Protein AF-A0A950PPD4-F1 (afdb_monomer_lite)

Structure (mmCIF, N/CA/C/O backbone):
data_AF-A0A950PPD4-F1
#
_entry.id   AF-A0A950PPD4-F1
#
loop_
_atom_site.group_PDB
_atom_site.id
_atom_site.type_symbol
_atom_site.label_atom_id
_atom_site.label_alt_id
_atom_site.label_comp_id
_atom_site.label_asym_id
_atom_site.label_entity_id
_atom_site.label_seq_id
_atom_site.pdbx_PDB_ins_code
_atom_site.Cartn_x
_atom_site.Cartn_y
_atom_site.Cartn_z
_atom_site.occupancy
_atom_site.B_iso_or_equiv
_atom_site.auth_seq_id
_atom_site.auth_comp_id
_atom_site.auth_asym_id
_atom_site.auth_atom_id
_atom_site.pdbx_PDB_model_num
ATOM 1 N N . MET A 1 1 ? 15.126 -9.134 2.970 1.00 62.03 1 MET A N 1
ATOM 2 C CA . MET A 1 1 ? 14.893 -7.856 2.268 1.00 62.03 1 MET A CA 1
ATOM 3 C C . MET A 1 1 ? 15.216 -6.744 3.243 1.00 62.03 1 MET A C 1
ATOM 5 O O . MET A 1 1 ? 14.765 -6.830 4.378 1.00 62.03 1 MET A O 1
ATOM 9 N N . GLN A 1 2 ? 16.037 -5.777 2.848 1.00 77.81 2 GLN A N 1
ATOM 10 C CA . GLN A 1 2 ? 16.350 -4.619 3.680 1.00 77.81 2 GLN A CA 1
ATOM 11 C C . GLN A 1 2 ? 15.667 -3.408 3.057 1.00 77.81 2 GLN A C 1
ATOM 13 O O . GLN A 1 2 ? 15.888 -3.123 1.884 1.00 77.81 2 GLN A O 1
ATOM 18 N N . LEU A 1 3 ? 14.801 -2.752 3.825 1.00 84.94 3 LEU A N 1
ATOM 19 C CA . LEU A 1 3 ? 14.181 -1.501 3.405 1.00 84.94 3 LEU A CA 1
ATOM 20 C C . LEU A 1 3 ? 15.225 -0.387 3.417 1.00 84.94 3 LEU A C 1
ATOM 22 O O . LEU A 1 3 ? 16.148 -0.399 4.241 1.00 84.94 3 LEU A O 1
ATOM 26 N N . ARG A 1 4 ? 15.068 0.583 2.515 1.00 90.25 4 ARG A N 1
ATOM 27 C CA . ARG A 1 4 ? 15.844 1.821 2.586 1.00 90.25 4 ARG A CA 1
ATOM 28 C C . ARG A 1 4 ? 15.473 2.577 3.872 1.00 90.25 4 ARG A C 1
ATOM 30 O O . ARG A 1 4 ? 14.385 2.404 4.422 1.00 90.25 4 ARG A O 1
ATOM 37 N N . GLY A 1 5 ? 16.412 3.359 4.407 1.00 90.69 5 GLY A N 1
ATOM 38 C CA . GLY A 1 5 ? 16.250 3.995 5.723 1.00 90.69 5 GLY A CA 1
ATOM 39 C C . GLY A 1 5 ? 15.066 4.965 5.796 1.00 90.69 5 GLY A C 1
ATOM 40 O O . GLY A 1 5 ? 14.373 5.010 6.807 1.00 90.69 5 GLY A O 1
ATOM 41 N N . ASP A 1 6 ? 14.804 5.678 4.703 1.00 92.56 6 ASP A N 1
ATOM 42 C CA . ASP A 1 6 ? 13.619 6.514 4.487 1.00 92.56 6 ASP A CA 1
ATOM 43 C C . ASP A 1 6 ? 12.322 5.693 4.563 1.00 92.56 6 ASP A C 1
ATOM 45 O O . ASP A 1 6 ? 11.444 6.007 5.364 1.00 92.56 6 ASP A O 1
ATOM 49 N N . GLN A 1 7 ? 12.245 4.573 3.836 1.00 92.75 7 GLN A N 1
ATOM 50 C CA . GLN A 1 7 ? 11.078 3.683 3.841 1.00 92.75 7 GLN A CA 1
ATOM 51 C C . GLN A 1 7 ? 10.778 3.135 5.242 1.00 92.75 7 GLN A C 1
ATOM 53 O O . GLN A 1 7 ? 9.617 3.022 5.632 1.00 92.75 7 GLN A O 1
ATOM 58 N N . GLN A 1 8 ? 11.813 2.799 6.018 1.00 93.62 8 GLN A N 1
ATOM 59 C CA . GLN A 1 8 ? 11.636 2.325 7.391 1.00 93.62 8 GLN A CA 1
ATOM 60 C C . GLN A 1 8 ? 11.035 3.412 8.292 1.00 93.62 8 GLN A C 1
ATOM 62 O O . GLN A 1 8 ? 10.120 3.125 9.064 1.00 93.62 8 GLN A O 1
ATOM 67 N N . ILE A 1 9 ? 11.524 4.652 8.186 1.00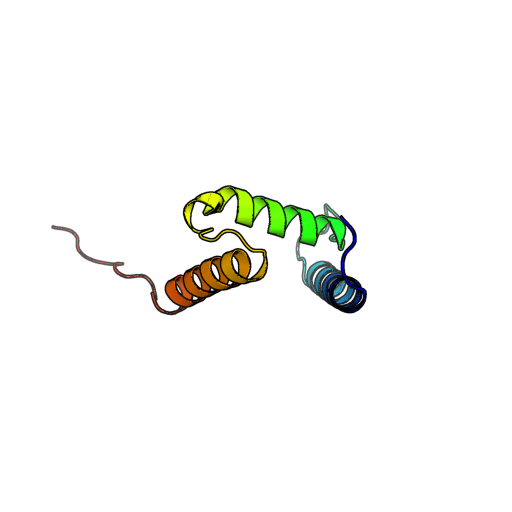 94.75 9 ILE A N 1
ATOM 68 C CA . ILE A 1 9 ? 11.021 5.787 8.972 1.00 94.75 9 ILE A CA 1
ATOM 69 C C . ILE A 1 9 ? 9.557 6.073 8.621 1.00 94.75 9 ILE A C 1
ATOM 71 O O . ILE A 1 9 ? 8.732 6.221 9.522 1.00 94.75 9 ILE A O 1
ATOM 75 N N . GLU A 1 10 ? 9.215 6.108 7.335 1.00 95.88 10 GLU A N 1
ATOM 76 C CA . GLU A 1 10 ? 7.845 6.374 6.885 1.00 95.88 10 GLU A CA 1
ATOM 77 C C . GLU A 1 10 ? 6.868 5.280 7.329 1.00 95.88 10 GLU A C 1
ATOM 79 O O . GLU A 1 10 ? 5.783 5.577 7.834 1.00 95.88 10 GLU A O 1
ATOM 84 N N . LEU A 1 11 ? 7.265 4.008 7.233 1.00 95.31 11 LEU A N 1
ATOM 85 C CA . LEU A 1 11 ? 6.439 2.897 7.708 1.00 95.31 11 LEU A CA 1
ATOM 86 C C . LEU A 1 11 ? 6.255 2.910 9.228 1.00 95.31 11 LEU A C 1
ATOM 88 O O . LEU A 1 11 ? 5.175 2.563 9.714 1.00 95.31 11 LEU A O 1
ATOM 92 N N . ASP A 1 12 ? 7.274 3.316 9.986 1.00 95.81 12 ASP A N 1
ATOM 93 C CA . ASP A 1 12 ? 7.169 3.473 11.437 1.00 95.81 12 ASP A CA 1
ATOM 94 C C . ASP A 1 12 ? 6.172 4.581 11.811 1.00 95.81 12 ASP A C 1
ATOM 96 O O . ASP A 1 12 ? 5.401 4.416 12.765 1.00 95.81 12 ASP A O 1
ATOM 100 N N . VAL A 1 13 ? 6.160 5.694 11.068 1.00 97.38 13 VAL A N 1
ATOM 101 C CA . VAL A 1 13 ? 5.180 6.780 11.235 1.00 97.38 13 VAL A CA 1
ATOM 102 C C . VAL A 1 13 ? 3.774 6.275 10.921 1.00 97.38 13 VAL A C 1
ATOM 104 O O . VAL A 1 13 ? 2.900 6.344 11.788 1.00 97.38 13 VAL A O 1
ATOM 107 N N . LEU A 1 14 ? 3.576 5.655 9.755 1.00 97.31 14 LEU A N 1
ATOM 108 C CA . LEU A 1 14 ? 2.284 5.107 9.341 1.00 97.31 14 LEU A CA 1
ATOM 109 C C . LEU A 1 14 ? 1.744 4.079 10.348 1.00 97.31 14 LEU A C 1
ATOM 111 O O . LEU A 1 14 ? 0.573 4.109 10.728 1.00 97.31 14 LEU A O 1
ATOM 115 N N . ALA A 1 15 ? 2.599 3.182 10.843 1.00 96.81 15 ALA A N 1
ATOM 116 C CA . ALA A 1 15 ? 2.201 2.197 11.841 1.00 96.81 15 ALA A CA 1
ATOM 117 C C . ALA A 1 15 ? 1.727 2.854 13.147 1.00 96.81 15 ALA A C 1
ATOM 119 O O . ALA A 1 15 ? 0.770 2.372 13.757 1.00 96.81 15 ALA A O 1
ATOM 120 N N . ARG A 1 16 ? 2.370 3.947 13.587 1.00 96.75 16 ARG A N 1
ATOM 121 C CA . ARG A 1 16 ? 1.960 4.700 14.786 1.00 96.75 16 ARG A CA 1
ATOM 122 C C . ARG A 1 16 ? 0.624 5.402 14.583 1.00 96.75 16 ARG A C 1
ATOM 124 O O . ARG A 1 16 ? -0.208 5.355 15.486 1.00 96.75 16 ARG A O 1
ATOM 131 N N . GLU A 1 17 ? 0.414 6.006 13.420 1.00 97.06 17 GLU A N 1
ATOM 132 C CA . GLU A 1 17 ? -0.848 6.659 13.071 1.00 97.06 17 GLU A CA 1
ATOM 133 C C . GLU A 1 17 ? -2.002 5.654 13.068 1.00 97.06 17 GLU A C 1
ATOM 135 O O . GLU A 1 17 ? -2.985 5.844 13.782 1.00 97.06 17 GLU A O 1
ATOM 140 N N . LEU A 1 18 ? -1.843 4.520 12.381 1.00 96.38 18 LEU A N 1
ATOM 141 C CA . LEU A 1 18 ? -2.834 3.438 12.369 1.00 96.38 18 LEU A CA 1
ATOM 142 C C . LEU A 1 18 ? -3.084 2.863 13.772 1.00 96.38 18 LEU A C 1
ATOM 144 O O . LEU A 1 18 ? -4.222 2.612 14.170 1.00 96.38 18 LEU A O 1
ATOM 148 N N . GLN A 1 19 ? -2.024 2.675 14.560 1.00 96.31 19 GLN A N 1
ATOM 149 C CA . GLN A 1 19 ? -2.126 2.210 15.943 1.00 96.31 19 GLN A CA 1
ATOM 150 C C . GLN A 1 19 ? -2.906 3.187 16.840 1.00 96.31 19 GLN A C 1
ATOM 152 O O . GLN A 1 19 ? -3.539 2.736 17.802 1.00 96.31 19 GLN A O 1
ATOM 157 N N . ALA A 1 20 ? -2.840 4.492 16.562 1.00 95.56 20 ALA A N 1
ATOM 158 C CA . ALA A 1 20 ? -3.537 5.535 17.310 1.00 95.56 20 ALA A CA 1
ATOM 159 C C . ALA A 1 20 ? -5.004 5.690 16.877 1.00 95.56 20 ALA A C 1
ATOM 161 O O . ALA A 1 20 ? -5.862 5.925 17.727 1.00 95.56 20 ALA A O 1
ATOM 162 N N . THR A 1 21 ? -5.298 5.525 15.584 1.00 95.19 21 THR A N 1
ATOM 163 C CA . THR A 1 21 ? -6.650 5.668 15.018 1.00 95.19 21 THR A CA 1
ATOM 164 C C . THR A 1 21 ? -7.507 4.408 15.145 1.00 95.19 21 THR A C 1
ATOM 166 O O . THR A 1 21 ? -8.732 4.494 15.039 1.00 95.19 21 THR A O 1
ATOM 169 N N . ARG A 1 22 ? -6.910 3.233 15.406 1.00 93.31 22 ARG A N 1
ATOM 170 C CA . ARG A 1 22 ? -7.668 1.980 15.551 1.00 93.31 22 ARG A CA 1
ATOM 171 C C . ARG A 1 22 ? -8.711 2.070 16.672 1.00 93.31 22 ARG A C 1
ATOM 173 O O . ARG A 1 22 ? -8.416 2.394 17.824 1.00 93.31 22 ARG A O 1
ATOM 180 N N . THR A 1 23 ? -9.937 1.687 16.343 1.00 91.19 23 THR A N 1
ATOM 181 C CA . THR A 1 23 ? -11.061 1.621 17.287 1.00 91.19 23 THR A CA 1
ATOM 182 C C . THR A 1 23 ? -11.047 0.320 18.092 1.00 91.19 23 THR A C 1
ATOM 184 O O . THR A 1 23 ? -11.341 0.313 19.286 1.00 91.19 23 THR A O 1
ATOM 187 N N . CYS A 1 24 ? -10.633 -0.782 17.462 1.00 88.94 24 CYS A N 1
ATOM 188 C CA . CYS A 1 24 ? -10.492 -2.090 18.089 1.00 88.94 24 CYS A CA 1
ATOM 189 C C . CYS A 1 24 ? -9.055 -2.302 18.586 1.00 88.94 24 CYS A C 1
ATOM 191 O O . CYS A 1 24 ? -8.098 -2.210 17.815 1.00 88.94 24 CYS A O 1
ATOM 193 N N . LYS A 1 25 ? -8.887 -2.601 19.882 1.00 88.88 25 LYS A N 1
ATOM 194 C CA . LYS A 1 25 ? -7.561 -2.664 20.524 1.00 88.88 25 LYS A CA 1
ATOM 195 C C . LYS A 1 25 ? -6.955 -4.069 20.649 1.00 88.88 25 LYS A C 1
ATOM 197 O O . LYS A 1 25 ? -5.961 -4.218 21.357 1.00 88.88 25 LYS A O 1
ATOM 202 N N . VAL A 1 26 ? -7.488 -5.054 19.926 1.00 90.94 26 VAL A N 1
ATOM 203 C CA . VAL A 1 26 ? -7.134 -6.481 20.066 1.00 90.94 26 VAL A CA 1
ATOM 204 C C . VAL A 1 26 ? -5.695 -6.798 19.638 1.00 90.94 26 VAL A C 1
ATOM 206 O O . VAL A 1 26 ? -4.985 -7.461 20.385 1.00 90.94 26 VAL A O 1
ATOM 209 N N . GLU A 1 27 ? -5.223 -6.283 18.498 1.00 89.50 27 GLU A N 1
ATOM 210 C CA . GLU A 1 27 ? -3.855 -6.533 18.007 1.00 89.50 27 GLU A CA 1
ATOM 211 C C . GLU A 1 27 ? -3.091 -5.227 17.783 1.00 89.50 27 GLU A C 1
ATOM 213 O O . GLU A 1 27 ? -3.638 -4.250 17.263 1.00 89.50 27 GLU A O 1
ATOM 218 N N . ARG A 1 28 ? -1.817 -5.199 18.187 1.00 92.62 28 ARG A N 1
ATOM 219 C CA . ARG A 1 28 ? -0.932 -4.056 17.953 1.00 92.62 28 ARG A CA 1
ATOM 220 C C . ARG A 1 28 ? -0.575 -3.954 16.470 1.00 92.62 28 ARG A C 1
ATOM 222 O O . ARG A 1 28 ? -0.026 -4.887 15.898 1.00 92.62 28 ARG A O 1
ATOM 229 N N . ILE A 1 29 ? -0.763 -2.769 15.904 1.00 95.31 29 ILE A N 1
ATOM 230 C CA . ILE A 1 29 ? -0.281 -2.415 14.574 1.00 95.31 29 ILE A CA 1
ATOM 231 C C . ILE A 1 29 ? 1.184 -1.978 14.689 1.00 95.31 29 ILE A C 1
ATOM 233 O O . ILE A 1 29 ? 1.570 -1.190 15.556 1.00 95.31 29 ILE A O 1
ATOM 237 N N . THR A 1 30 ? 2.021 -2.562 13.840 1.00 95.38 30 THR A N 1
ATOM 238 C CA . THR A 1 30 ? 3.472 -2.344 13.772 1.00 95.38 30 THR A CA 1
ATOM 239 C C . THR A 1 30 ? 3.897 -2.214 12.317 1.00 95.38 30 THR A C 1
ATOM 241 O O . THR A 1 30 ? 3.146 -2.598 11.420 1.00 95.38 30 THR A O 1
ATOM 244 N N . THR A 1 31 ? 5.128 -1.775 12.079 1.00 95.25 31 THR A N 1
ATOM 245 C CA . THR A 1 31 ? 5.755 -1.747 10.750 1.00 95.25 31 THR A CA 1
ATOM 246 C C . THR A 1 31 ? 5.647 -3.102 10.048 1.00 95.25 31 THR A C 1
ATOM 248 O O . THR A 1 31 ? 5.209 -3.179 8.906 1.00 95.25 31 THR A O 1
ATOM 251 N N . ASN A 1 32 ? 5.890 -4.204 10.768 1.00 94.50 32 ASN A N 1
ATOM 252 C CA . ASN A 1 32 ? 5.723 -5.562 10.233 1.00 94.50 32 ASN A CA 1
ATOM 253 C C . ASN A 1 32 ? 4.278 -5.886 9.837 1.00 94.50 32 ASN A C 1
ATOM 255 O O . ASN A 1 32 ? 4.042 -6.701 8.952 1.00 94.50 32 ASN A O 1
ATOM 259 N N . THR A 1 33 ? 3.292 -5.290 10.502 1.00 95.62 33 THR A N 1
ATOM 260 C CA . THR A 1 33 ? 1.882 -5.463 10.131 1.00 95.62 33 THR A CA 1
ATOM 261 C C . THR A 1 33 ? 1.581 -4.735 8.828 1.00 95.62 33 THR A C 1
ATOM 263 O O . THR A 1 33 ? 0.988 -5.331 7.937 1.00 95.62 33 THR A O 1
ATOM 266 N N . VAL A 1 34 ? 2.071 -3.502 8.676 1.00 95.62 34 VAL A N 1
ATOM 267 C CA . VAL A 1 34 ? 1.924 -2.719 7.439 1.00 95.62 34 VAL A CA 1
ATOM 268 C C . VAL A 1 34 ? 2.615 -3.414 6.261 1.00 95.62 34 VAL A C 1
ATOM 270 O O . VAL A 1 34 ? 2.008 -3.571 5.206 1.00 95.62 34 VAL A O 1
ATOM 273 N N . ILE A 1 35 ? 3.839 -3.915 6.459 1.0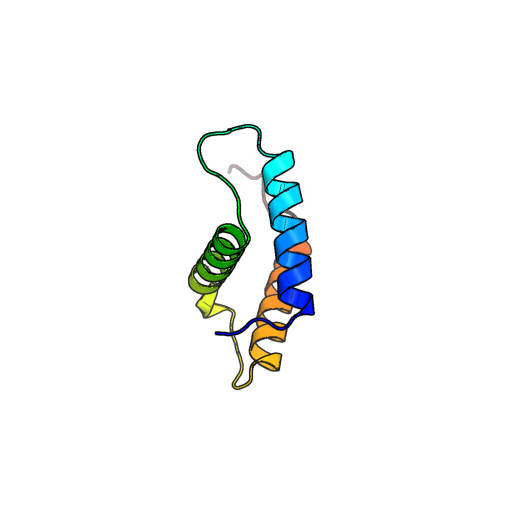0 94.94 35 ILE A N 1
ATOM 274 C CA . ILE A 1 35 ? 4.580 -4.664 5.433 1.00 94.94 35 ILE A CA 1
ATOM 275 C C . ILE A 1 35 ? 3.813 -5.923 5.012 1.00 94.94 35 ILE A C 1
ATOM 277 O O . ILE A 1 35 ? 3.660 -6.163 3.818 1.00 94.94 35 ILE A O 1
ATOM 281 N N . ARG A 1 36 ? 3.291 -6.713 5.965 1.00 95.38 36 ARG A N 1
ATOM 282 C CA . ARG A 1 36 ? 2.487 -7.909 5.651 1.00 95.38 36 ARG A CA 1
ATOM 283 C C . ARG A 1 36 ? 1.255 -7.559 4.816 1.00 95.38 36 ARG A C 1
ATOM 285 O O . ARG A 1 36 ? 1.014 -8.210 3.809 1.00 95.38 36 ARG A O 1
ATOM 292 N N . VAL A 1 37 ? 0.528 -6.500 5.182 1.00 96.19 37 VAL A N 1
ATOM 293 C CA . VAL A 1 37 ? -0.636 -6.032 4.412 1.00 96.19 37 VAL A CA 1
ATOM 294 C C . VAL A 1 37 ? -0.235 -5.620 2.994 1.00 96.19 37 VAL A C 1
ATOM 296 O O . VAL A 1 37 ? -0.890 -6.037 2.042 1.00 96.19 37 VAL A O 1
ATOM 299 N N . ALA A 1 38 ? 0.843 -4.846 2.833 1.00 94.31 38 ALA A N 1
ATOM 300 C CA . ALA A 1 38 ? 1.327 -4.430 1.516 1.00 94.31 38 ALA A CA 1
ATOM 301 C C . ALA A 1 38 ? 1.685 -5.637 0.630 1.00 94.31 38 ALA A C 1
ATOM 303 O O . ALA A 1 38 ? 1.269 -5.702 -0.526 1.00 94.31 38 ALA A O 1
ATOM 304 N N . VAL A 1 39 ? 2.389 -6.626 1.193 1.00 94.94 39 VAL A N 1
ATOM 305 C CA . VAL A 1 39 ? 2.729 -7.877 0.499 1.00 94.94 39 VAL A CA 1
ATOM 306 C C . VAL A 1 39 ? 1.471 -8.660 0.120 1.00 94.94 39 VAL A C 1
ATOM 308 O O . VAL A 1 39 ? 1.350 -9.092 -1.022 1.00 94.94 39 VAL A O 1
ATOM 311 N N . ASP A 1 40 ? 0.505 -8.806 1.026 1.00 97.44 40 ASP A N 1
ATOM 312 C CA . ASP A 1 40 ? -0.737 -9.534 0.746 1.00 97.44 40 ASP A CA 1
ATOM 313 C C . ASP A 1 40 ? -1.563 -8.868 -0.364 1.00 97.44 40 ASP A C 1
ATOM 315 O O . ASP A 1 40 ? -2.137 -9.559 -1.209 1.00 97.44 40 ASP A O 1
ATOM 319 N N . VAL A 1 41 ? -1.626 -7.531 -0.391 1.00 95.31 41 VAL A N 1
ATOM 320 C CA . VAL A 1 41 ? -2.292 -6.786 -1.472 1.00 95.31 41 VAL A CA 1
ATOM 321 C C . VAL A 1 41 ? -1.582 -7.029 -2.801 1.00 95.31 41 VAL A C 1
ATOM 323 O O . VAL A 1 41 ? -2.245 -7.363 -3.784 1.00 95.31 41 VAL A O 1
ATOM 326 N N . LEU A 1 42 ? -0.251 -6.930 -2.819 1.00 94.81 42 LEU A N 1
ATOM 327 C CA . LEU A 1 42 ? 0.556 -7.182 -4.011 1.00 94.81 42 LEU A CA 1
ATOM 328 C C . LEU A 1 42 ? 0.340 -8.609 -4.541 1.00 94.81 42 LEU A C 1
ATOM 330 O O . LEU A 1 42 ? 0.067 -8.803 -5.723 1.00 94.81 42 LEU A O 1
ATOM 334 N N . LEU A 1 43 ? 0.358 -9.618 -3.666 1.00 95.44 43 LEU A N 1
ATOM 335 C CA . LEU A 1 43 ? 0.134 -11.017 -4.045 1.00 95.44 43 LEU A CA 1
ATOM 336 C C . LEU A 1 43 ? -1.281 -11.275 -4.587 1.00 95.44 43 LEU A C 1
ATOM 338 O O . LEU A 1 43 ? -1.459 -12.108 -5.481 1.00 95.44 43 LEU A O 1
ATOM 342 N N . LYS A 1 44 ? -2.290 -10.551 -4.084 1.00 95.62 44 LYS A N 1
ATOM 343 C CA . LYS A 1 44 ? -3.680 -10.602 -4.576 1.00 95.62 44 LYS A CA 1
ATOM 344 C C . LYS A 1 44 ? -3.893 -9.901 -5.920 1.00 95.62 44 LYS A C 1
ATOM 346 O O . LYS A 1 44 ? -4.969 -10.060 -6.498 1.00 95.62 44 LYS A O 1
ATOM 351 N N . ARG A 1 45 ? -2.929 -9.101 -6.376 1.00 93.38 45 ARG A N 1
ATOM 352 C CA . ARG A 1 45 ? -2.968 -8.330 -7.630 1.00 93.38 45 ARG A CA 1
ATOM 353 C C . ARG A 1 45 ? -1.743 -8.599 -8.501 1.00 93.38 45 ARG A C 1
ATOM 355 O O . ARG A 1 45 ? -1.352 -7.760 -9.297 1.00 93.38 45 ARG A O 1
ATOM 362 N N . ARG A 1 46 ? -1.112 -9.767 -8.349 1.00 93.25 46 ARG A N 1
ATOM 363 C CA . ARG A 1 46 ? 0.133 -10.111 -9.058 1.00 93.25 46 ARG A CA 1
ATOM 36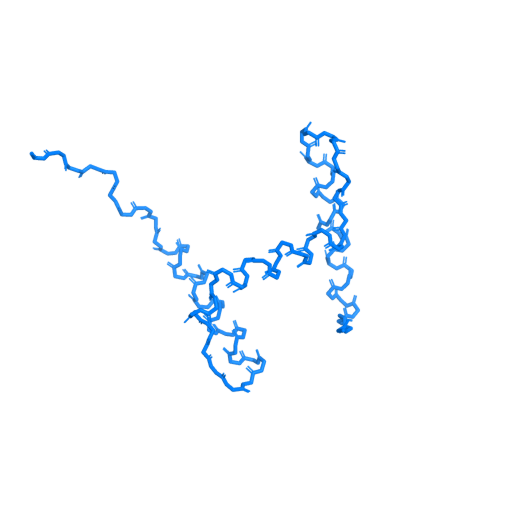4 C C . ARG A 1 46 ? 0.021 -10.029 -10.585 1.00 93.25 46 ARG A C 1
ATOM 366 O O . ARG A 1 46 ? 1.030 -9.903 -11.257 1.00 93.25 46 ARG A O 1
ATOM 373 N N . ASP A 1 47 ? -1.192 -10.144 -11.111 1.00 94.44 47 ASP A N 1
ATOM 374 C CA . ASP A 1 47 ? -1.539 -10.064 -12.528 1.00 94.44 47 ASP A CA 1
ATOM 375 C C . ASP A 1 47 ? -1.339 -8.667 -13.131 1.00 94.44 47 ASP A C 1
ATOM 377 O O . ASP A 1 47 ? -1.203 -8.553 -14.345 1.00 94.44 47 ASP A O 1
ATOM 381 N N . VAL A 1 48 ? -1.277 -7.622 -12.301 1.00 94.88 48 VAL A N 1
ATOM 382 C CA . VAL A 1 48 ? -1.068 -6.237 -12.757 1.00 94.88 48 VAL A CA 1
ATOM 383 C C . VAL A 1 48 ? 0.409 -5.828 -12.766 1.00 94.88 48 VAL A C 1
ATOM 385 O O . VAL A 1 48 ? 0.738 -4.746 -13.243 1.00 94.88 48 VAL A O 1
ATOM 388 N N . LEU A 1 49 ? 1.297 -6.679 -12.237 1.00 96.69 49 LEU A N 1
ATOM 389 C CA . LEU A 1 49 ? 2.739 -6.452 -12.238 1.00 96.69 49 LEU A CA 1
ATOM 390 C C . LEU A 1 49 ? 3.321 -6.863 -13.589 1.00 96.69 49 LEU A C 1
ATOM 392 O O . LEU A 1 49 ? 3.353 -8.047 -13.925 1.00 96.69 49 LEU A O 1
ATOM 396 N N . VAL A 1 50 ? 3.791 -5.879 -14.350 1.00 96.25 50 VAL A N 1
ATOM 397 C CA . VAL A 1 50 ? 4.344 -6.079 -15.693 1.00 96.25 50 VAL A CA 1
ATOM 398 C C . VAL A 1 50 ? 5.694 -5.378 -15.786 1.00 96.25 50 VAL A C 1
ATOM 400 O O . VAL A 1 50 ? 5.788 -4.188 -15.492 1.00 96.25 50 VAL A O 1
ATOM 403 N N . GLY A 1 51 ? 6.724 -6.113 -16.202 1.00 96.88 51 GLY A N 1
ATOM 404 C CA . GLY A 1 51 ? 8.086 -5.602 -16.352 1.00 96.88 51 GLY A CA 1
ATOM 405 C C . GLY A 1 51 ? 9.143 -6.595 -15.884 1.00 96.88 51 GLY A C 1
ATOM 406 O O . GLY A 1 51 ? 8.830 -7.586 -15.223 1.00 96.88 51 GLY A O 1
ATOM 407 N N . ASP A 1 52 ? 10.394 -6.294 -16.209 1.00 97.12 52 ASP A N 1
ATOM 408 C CA . ASP A 1 52 ? 11.570 -7.098 -15.868 1.00 97.12 52 ASP A CA 1
ATOM 409 C C . ASP A 1 52 ? 12.445 -6.420 -14.796 1.00 97.12 52 ASP A C 1
ATOM 411 O O . ASP A 1 52 ? 13.347 -7.043 -14.229 1.00 97.12 52 ASP A O 1
ATOM 415 N N . THR A 1 53 ? 12.179 -5.146 -14.485 1.00 97.44 53 THR A N 1
ATOM 416 C CA . THR A 1 53 ? 12.910 -4.360 -13.479 1.00 97.44 53 THR A CA 1
ATOM 417 C C . THR A 1 53 ? 12.016 -3.914 -12.320 1.00 97.44 53 THR A C 1
ATOM 419 O O . THR A 1 53 ? 10.803 -3.785 -12.463 1.00 97.44 53 THR A O 1
ATOM 422 N N . GLU A 1 54 ? 12.613 -3.627 -11.156 1.00 94.56 54 GLU A N 1
ATOM 423 C CA . GLU A 1 54 ? 11.877 -3.091 -9.996 1.00 94.56 54 GLU A CA 1
ATOM 424 C C . GLU A 1 54 ? 11.115 -1.799 -10.341 1.00 94.56 54 GLU A C 1
ATOM 426 O O . GLU A 1 54 ? 9.983 -1.618 -9.900 1.00 94.56 54 GLU A O 1
ATOM 431 N N . GLU A 1 55 ? 11.708 -0.932 -11.167 1.00 96.69 55 GLU A N 1
ATOM 432 C CA . GLU A 1 55 ? 11.102 0.329 -11.603 1.00 96.69 55 GLU A CA 1
ATOM 433 C C . GLU A 1 55 ? 9.859 0.104 -12.475 1.00 96.69 55 GLU A C 1
ATOM 435 O O . GLU A 1 55 ? 8.827 0.731 -12.246 1.00 96.69 55 GLU A O 1
ATOM 440 N N . GLU A 1 56 ? 9.912 -0.836 -13.422 1.00 97.75 56 GLU A N 1
ATOM 441 C CA . GLU A 1 56 ? 8.765 -1.182 -14.275 1.00 97.75 56 GLU A CA 1
ATOM 442 C C . GLU A 1 56 ? 7.640 -1.859 -13.482 1.00 97.75 56 GLU A C 1
ATOM 444 O O . GLU A 1 56 ? 6.460 -1.540 -13.659 1.00 97.75 56 GLU A O 1
ATOM 449 N N . LEU A 1 57 ? 7.991 -2.752 -12.551 1.00 97.00 57 LEU A N 1
ATOM 450 C CA . LEU A 1 57 ? 7.025 -3.389 -11.653 1.00 97.00 57 LEU A CA 1
ATOM 451 C C . LEU A 1 57 ? 6.339 -2.352 -10.752 1.00 97.00 57 LEU A C 1
ATOM 453 O O . LEU A 1 57 ? 5.128 -2.414 -10.541 1.00 97.00 57 LEU A O 1
ATOM 457 N N . PHE A 1 58 ? 7.092 -1.371 -10.250 1.00 94.88 58 PHE A N 1
ATOM 458 C CA . PHE A 1 58 ? 6.540 -0.263 -9.475 1.00 94.88 58 PHE A CA 1
ATOM 459 C C . PHE A 1 58 ? 5.624 0.625 -10.327 1.00 94.88 58 PHE A C 1
ATOM 461 O O . PHE A 1 58 ? 4.500 0.914 -9.916 1.00 94.88 58 PHE A O 1
ATOM 468 N N . ALA A 1 59 ? 6.064 1.016 -11.526 1.00 97.50 59 ALA A N 1
ATOM 469 C CA . ALA A 1 59 ? 5.294 1.863 -12.431 1.00 97.50 59 ALA A CA 1
ATOM 470 C C . ALA A 1 59 ? 3.983 1.199 -12.887 1.00 97.50 59 ALA A C 1
ATOM 472 O O . ALA A 1 59 ? 2.937 1.849 -12.889 1.00 97.50 59 ALA A O 1
ATOM 473 N N . SER A 1 60 ? 4.009 -0.096 -13.226 1.00 97.38 60 SER A N 1
ATOM 474 C CA . SER A 1 60 ? 2.806 -0.849 -13.615 1.00 97.38 60 SER A CA 1
ATOM 475 C C . SER A 1 60 ? 1.799 -0.956 -12.468 1.00 97.38 60 SER A C 1
ATOM 477 O O . SER A 1 60 ? 0.606 -0.708 -12.665 1.00 97.38 60 SER A O 1
ATOM 479 N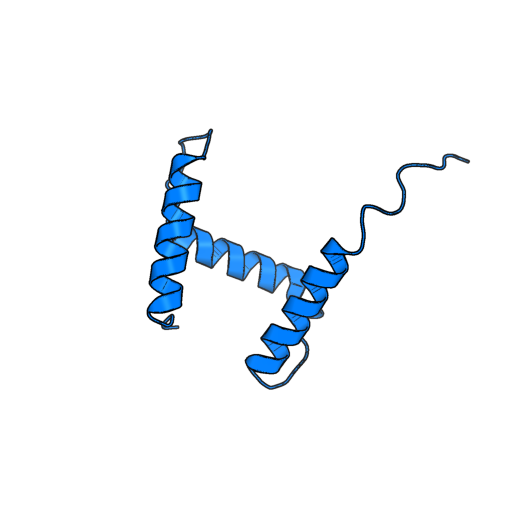 N . PHE A 1 61 ? 2.271 -1.226 -11.247 1.00 96.56 61 PHE A N 1
ATOM 480 C CA . PHE A 1 61 ? 1.410 -1.258 -10.067 1.00 96.56 61 PHE A CA 1
ATOM 481 C C . PHE A 1 61 ? 0.818 0.117 -9.732 1.00 96.56 61 PHE A C 1
ATOM 483 O O . PHE A 1 61 ? -0.368 0.220 -9.414 1.00 96.56 61 PHE A O 1
ATOM 490 N N . LEU A 1 62 ? 1.616 1.182 -9.838 1.00 95.81 62 LEU A N 1
ATOM 491 C CA . LEU A 1 62 ? 1.156 2.548 -9.592 1.00 95.81 62 LEU A CA 1
ATOM 492 C C . LEU A 1 62 ? 0.090 2.971 -10.611 1.00 95.81 62 LEU A C 1
ATOM 494 O O . LEU A 1 62 ? -0.962 3.475 -10.222 1.00 95.81 62 LEU A O 1
ATOM 498 N N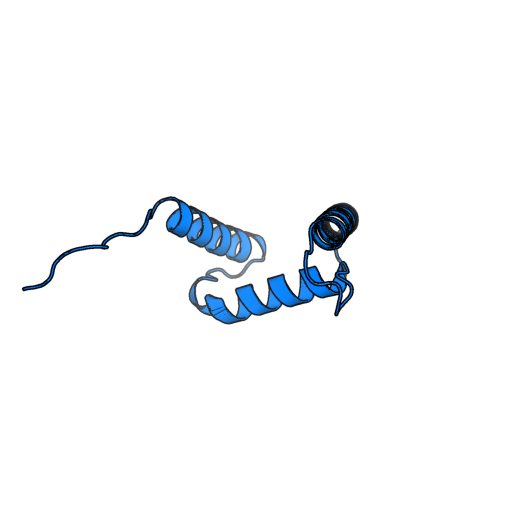 . ALA A 1 63 ? 0.307 2.685 -11.897 1.00 95.62 63 ALA A N 1
ATOM 499 C CA . ALA A 1 63 ? -0.677 2.948 -12.944 1.00 95.62 63 ALA A CA 1
ATOM 500 C C . ALA A 1 63 ? -2.002 2.204 -12.698 1.00 95.62 63 ALA A C 1
ATOM 502 O O . ALA A 1 63 ? -3.077 2.760 -12.935 1.00 95.62 63 ALA A O 1
ATOM 503 N N . TYR A 1 64 ? -1.946 0.968 -12.183 1.00 94.50 64 TYR A N 1
ATOM 504 C CA . TYR A 1 64 ? -3.138 0.226 -11.768 1.00 94.50 64 TYR A CA 1
ATOM 505 C C . TYR A 1 64 ? -3.891 0.929 -10.629 1.00 94.50 64 TYR A C 1
ATOM 507 O O . TYR A 1 64 ? -5.111 1.074 -10.712 1.00 94.50 64 TYR A O 1
ATOM 515 N N . ILE A 1 65 ? -3.190 1.404 -9.595 1.00 94.44 65 ILE A N 1
ATOM 516 C CA . ILE A 1 65 ? -3.812 2.143 -8.484 1.00 94.44 65 ILE A CA 1
ATOM 517 C C . ILE A 1 65 ? -4.476 3.425 -8.996 1.00 94.44 65 ILE A C 1
ATOM 519 O O . ILE A 1 65 ? -5.659 3.639 -8.740 1.00 94.44 65 ILE A O 1
ATOM 523 N N . GLU A 1 66 ? -3.768 4.231 -9.790 1.00 94.81 66 GLU A N 1
ATOM 524 C CA . GLU A 1 66 ? -4.336 5.453 -10.368 1.00 94.81 66 GLU A CA 1
ATOM 525 C C . GLU A 1 66 ? -5.566 5.171 -11.241 1.00 94.81 66 GLU A C 1
ATOM 527 O O . GLU A 1 66 ? -6.497 5.976 -11.312 1.00 94.81 66 GLU A O 1
ATOM 532 N N . HIS A 1 67 ? -5.580 4.038 -11.945 1.00 92.69 67 HIS A N 1
ATOM 533 C CA . HIS A 1 67 ? -6.724 3.622 -12.745 1.00 92.69 67 HIS A CA 1
ATOM 534 C C . HIS A 1 67 ? -7.941 3.286 -11.877 1.00 92.69 67 HIS A C 1
ATOM 536 O O . HIS A 1 67 ? -9.055 3.663 -12.241 1.00 92.69 67 HIS A O 1
ATOM 542 N N . LEU A 1 68 ? -7.741 2.630 -10.728 1.00 90.31 68 LEU A N 1
ATOM 543 C CA . LEU A 1 68 ? -8.814 2.381 -9.761 1.00 90.31 68 LEU A CA 1
ATOM 544 C C . LEU A 1 68 ? -9.368 3.687 -9.180 1.00 90.31 68 LEU A C 1
ATOM 546 O O . LEU A 1 68 ? -10.578 3.824 -9.044 1.00 90.31 68 LEU A O 1
ATOM 550 N N . GLU A 1 69 ? -8.507 4.659 -8.880 1.00 90.94 69 GLU A N 1
ATOM 551 C CA . GLU A 1 69 ? -8.924 5.968 -8.356 1.00 90.94 69 GLU A CA 1
ATOM 552 C C . GLU A 1 69 ? -9.724 6.782 -9.385 1.00 90.94 69 GLU A C 1
ATOM 554 O O . GLU A 1 69 ? -10.678 7.478 -9.035 1.00 90.94 69 GLU A O 1
ATOM 559 N N . LYS A 1 70 ? -9.372 6.664 -10.673 1.00 86.62 70 LYS A N 1
ATOM 560 C CA . LYS A 1 70 ? -10.070 7.317 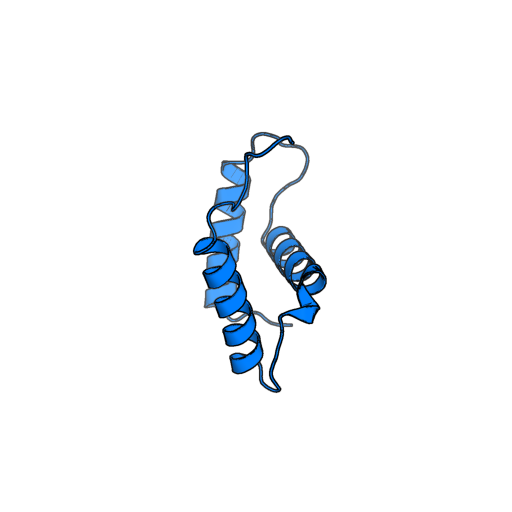-11.796 1.00 86.62 70 LYS A CA 1
ATOM 561 C C . LYS A 1 70 ? -11.392 6.638 -12.166 1.00 86.62 70 LYS A C 1
ATOM 563 O O . LYS A 1 70 ? -12.151 7.208 -12.950 1.00 86.62 70 LYS A O 1
ATOM 568 N N . GLN A 1 71 ? -11.684 5.456 -11.623 1.00 71.00 71 GLN A N 1
ATOM 569 C CA . GLN A 1 71 ? -12.965 4.773 -11.783 1.00 71.00 71 GLN A CA 1
ATOM 570 C C . GLN A 1 71 ? -13.824 4.916 -10.515 1.00 71.00 71 GLN A C 1
ATOM 572 O O . GLN A 1 71 ? -13.903 3.979 -9.717 1.00 71.00 71 GLN A O 1
ATOM 577 N N . PRO A 1 72 ? -14.525 6.047 -10.304 1.00 55.03 72 PRO A N 1
ATOM 578 C CA . PRO A 1 72 ? -15.604 6.057 -9.331 1.00 55.03 72 PRO A CA 1
ATOM 579 C C . PRO A 1 72 ? -16.667 5.063 -9.813 1.00 55.03 72 PRO A C 1
ATOM 581 O O . PRO A 1 72 ? -17.128 5.162 -10.949 1.00 55.03 72 PRO A O 1
ATOM 584 N N . ALA A 1 73 ? -16.975 4.082 -8.959 1.00 58.59 73 ALA A N 1
ATOM 585 C CA . ALA A 1 73 ? -17.989 3.037 -9.106 1.00 58.59 73 ALA A CA 1
ATOM 586 C C . ALA A 1 73 ? -18.940 3.227 -10.306 1.00 58.59 73 ALA A C 1
ATOM 588 O O . ALA A 1 73 ? -19.972 3.891 -10.202 1.00 58.59 73 ALA A O 1
ATOM 589 N N . GLN A 1 74 ? -18.618 2.619 -11.451 1.00 56.09 74 GLN A N 1
ATOM 590 C CA . GLN A 1 74 ? -19.613 2.456 -12.503 1.00 56.09 74 GLN A CA 1
ATOM 591 C C . GLN A 1 74 ? -20.600 1.365 -12.067 1.00 56.09 74 GLN A C 1
ATOM 593 O O . GLN A 1 74 ? -20.266 0.183 -12.055 1.00 56.09 74 GLN A O 1
ATOM 598 N N . SER A 1 75 ? -21.830 1.812 -11.790 1.00 52.34 75 SER A N 1
ATOM 599 C CA . SER A 1 75 ? -23.094 1.059 -11.715 1.00 52.34 75 SER A CA 1
ATOM 600 C C . SER A 1 75 ? -23.557 0.568 -10.335 1.00 52.34 75 SER A C 1
ATOM 602 O O . SER A 1 75 ? -23.715 -0.628 -10.102 1.00 52.34 75 SER A O 1
ATOM 604 N N . GLU A 1 76 ? -23.955 1.504 -9.469 1.00 55.22 76 GLU A N 1
ATOM 605 C CA . GLU A 1 76 ? -25.296 1.378 -8.883 1.00 55.22 76 GLU A CA 1
ATOM 606 C C . GLU A 1 76 ? -26.319 1.776 -9.963 1.00 55.22 76 GLU A C 1
ATOM 608 O O . GLU A 1 76 ? -26.301 2.904 -10.450 1.00 55.22 76 GLU A O 1
ATOM 613 N N . GLY A 1 77 ? -27.201 0.844 -10.343 1.00 56.06 77 GLY A N 1
ATOM 614 C CA . GLY A 1 77 ? -28.452 1.146 -11.049 1.00 56.06 77 GLY A CA 1
ATOM 615 C C . GLY A 1 77 ? -28.558 0.678 -12.504 1.00 56.06 77 GLY A C 1
ATOM 616 O O . GLY A 1 77 ? -28.275 1.442 -13.418 1.00 56.06 77 GLY A O 1
ATOM 617 N N . ASN A 1 78 ? -29.103 -0.525 -12.718 1.00 47.16 78 ASN A N 1
ATOM 618 C CA . ASN A 1 78 ? -30.374 -0.663 -13.447 1.00 47.16 78 ASN A CA 1
ATOM 619 C C . ASN A 1 78 ? -30.987 -2.067 -13.226 1.00 47.16 78 ASN A C 1
ATOM 621 O O . ASN A 1 78 ? -30.380 -3.054 -13.646 1.00 47.16 78 ASN A O 1
ATOM 625 N N . PRO A 1 79 ? -32.167 -2.191 -12.592 1.00 65.75 79 PRO A N 1
ATOM 626 C CA . PRO A 1 79 ? -32.984 -3.390 -12.682 1.00 65.75 79 PRO A CA 1
ATOM 627 C C . PRO A 1 79 ? -33.807 -3.334 -13.978 1.00 65.75 79 PRO A C 1
ATOM 629 O O . PRO A 1 79 ? -34.564 -2.387 -14.191 1.00 65.75 79 PRO A O 1
ATOM 632 N N . HIS A 1 80 ? -33.679 -4.354 -14.823 1.00 54.56 80 HIS A N 1
ATOM 633 C CA . HIS A 1 80 ? -34.703 -4.689 -15.813 1.00 54.56 80 HIS A CA 1
ATOM 634 C C . HIS A 1 80 ? -35.324 -6.033 -15.461 1.00 54.56 80 HIS A C 1
ATOM 636 O O . HIS A 1 80 ? -34.551 -6.957 -15.121 1.00 54.56 80 HIS A O 1
#

Sequence (80 aa):
MQLRGDQQIELDVLARELQATRTCKVERITTNTVIRVAVDVLLKRRDVLVGDTEEELFASFLAYIEHLEKQPAQSEGNPH

Radius of gyration: 16.8 Å; chains: 1; bounding box: 51×18×37 Å

Secondary structure (DSSP, 8-state):
----HHHHHHHHHHHHHHHHH-S--SS---HHHHHHHHHHHHHHTGGG---SSHHHHHHHHHHHHHHHHT-----S----

pLDDT: mean 89.21, std 13.19, range [47.16, 97.75]

Foldseek 3Di:
DDDDPVLQVVLQVVQVVCQVPDPDNPDRRGSVNVVVVVVVVCVVPVVQQDDDDPVSSVVSVVVVVVVVVVDDDDDPDDDD